Protein AF-A0A4U2XZD8-F1 (afdb_monomer_lite)

pLDDT: mean 89.85, std 11.62, range [56.78, 98.75]

InterPro domains:
  IPR025059 Protein of unknown function DUF3997 [PF13162] (32-112)

Foldseek 3Di:
DVVVVVVVVVVVVVVVPPDDPDPAWDWDDAAAQKIFTDHDPWWTFIFGADPPDPPDTDDTPGGDDFPDWDHDNFWIKTWHADPPHRAIFIKIAGNVVRDIDDRDHPVVVVVD

Organism: NCBI:txid1130819

Radius of gyration: 20.03 Å; chains: 1; bounding box: 45×52×42 Å

Sequence (112 aa):
MEVIMKRWIVILICLFISGCAGLGDYSIDLSGNYSLLRTSSHNITIAPKSKNGEGMWDENVIPAKVVEVGWNKDYIIAKQQAYPNEEYFYWILNVKDEYVEGPFILNDFQKK

Secondary structure (DSSP, 8-state):
-HHHHHHHHHHHHHHHH---TTSS-EEEE-STTEEEEESSSS-EEEEEBPTTSTT-B-S-SB-S-EEEEEE-SSEEEEEEE-SSS--EEEEEEETTTTEEEEEEPHHHHTT-

Structure (mmCIF, N/CA/C/O backbone):
data_AF-A0A4U2XZD8-F1
#
_entry.id   AF-A0A4U2XZD8-F1
#
loop_
_atom_site.group_PDB
_atom_site.id
_atom_site.type_symbol
_atom_site.label_atom_id
_atom_site.label_alt_id
_atom_site.label_comp_id
_atom_site.label_asym_id
_atom_site.label_entity_id
_atom_site.label_seq_id
_atom_site.pdbx_PDB_ins_code
_atom_site.Cartn_x
_atom_site.Cartn_y
_atom_site.Cartn_z
_atom_site.occupancy
_atom_site.B_iso_or_equiv
_atom_site.auth_seq_id
_atom_site.auth_comp_id
_atom_site.auth_asym_id
_atom_site.auth_atom_id
_atom_site.pdbx_PDB_model_num
ATOM 1 N N . MET A 1 1 ? 30.583 -42.167 -23.409 1.00 59.59 1 MET A N 1
ATOM 2 C CA . MET A 1 1 ? 29.984 -40.953 -24.015 1.00 59.59 1 MET A CA 1
ATOM 3 C C . MET A 1 1 ? 28.650 -40.578 -23.372 1.00 59.59 1 MET A C 1
ATOM 5 O O . MET A 1 1 ? 28.449 -39.399 -23.113 1.00 59.59 1 MET A O 1
ATOM 9 N N . GLU A 1 2 ? 27.792 -41.541 -23.015 1.00 62.00 2 GLU A N 1
ATOM 10 C CA . GLU A 1 2 ? 26.492 -41.262 -22.374 1.00 62.00 2 GLU A CA 1
ATOM 11 C C . GLU A 1 2 ? 26.573 -40.489 -21.048 1.00 62.00 2 GLU A C 1
ATOM 13 O O . GLU A 1 2 ? 25.821 -39.542 -20.845 1.00 62.00 2 GLU A O 1
ATOM 18 N N . VAL A 1 3 ? 27.518 -40.823 -20.160 1.00 66.69 3 VAL A N 1
ATOM 19 C CA . VAL A 1 3 ? 27.659 -40.146 -18.852 1.00 66.69 3 VAL A CA 1
ATOM 20 C C . VAL A 1 3 ? 28.057 -38.672 -19.006 1.00 66.69 3 VAL A C 1
ATOM 22 O O . VAL A 1 3 ? 27.575 -37.813 -18.270 1.00 66.69 3 VAL A O 1
ATOM 25 N N . ILE A 1 4 ? 28.906 -38.366 -19.992 1.00 69.25 4 ILE A N 1
ATOM 26 C CA . ILE A 1 4 ? 29.342 -36.996 -20.292 1.00 69.25 4 ILE A CA 1
ATOM 27 C C . ILE A 1 4 ? 28.156 -36.204 -20.856 1.00 69.25 4 ILE A C 1
ATOM 29 O O . ILE A 1 4 ? 27.848 -35.136 -20.340 1.00 69.25 4 ILE A O 1
ATOM 33 N N . MET A 1 5 ? 27.433 -36.762 -21.832 1.00 69.56 5 MET A N 1
ATOM 34 C CA . MET A 1 5 ? 26.257 -36.137 -22.453 1.00 69.56 5 MET A CA 1
ATOM 35 C C . MET A 1 5 ? 25.115 -35.895 -21.451 1.00 69.56 5 MET A C 1
ATOM 37 O O . MET A 1 5 ? 24.514 -34.823 -21.440 1.00 69.56 5 MET A O 1
ATOM 41 N N . LYS A 1 6 ? 24.879 -36.841 -20.533 1.00 69.31 6 LYS A N 1
ATOM 42 C CA . LYS A 1 6 ? 23.877 -36.714 -19.466 1.00 69.31 6 LYS A CA 1
ATOM 43 C C . LYS A 1 6 ? 24.228 -35.612 -18.462 1.00 69.31 6 LYS A C 1
ATOM 45 O O . LYS A 1 6 ? 23.339 -34.912 -17.991 1.00 69.31 6 LYS A O 1
ATOM 50 N N . ARG A 1 7 ? 25.519 -35.406 -18.175 1.00 75.69 7 ARG A N 1
ATOM 51 C CA . ARG A 1 7 ? 25.985 -34.330 -17.286 1.00 75.69 7 ARG A CA 1
ATOM 52 C C . ARG A 1 7 ? 25.820 -32.943 -17.916 1.00 75.69 7 ARG A C 1
ATOM 54 O O . ARG A 1 7 ? 25.429 -32.014 -17.219 1.00 75.69 7 ARG A O 1
ATOM 61 N N . TRP A 1 8 ? 26.025 -32.824 -19.228 1.00 82.75 8 TRP A N 1
ATOM 62 C CA . TRP A 1 8 ? 25.749 -31.588 -19.970 1.00 82.75 8 TRP A CA 1
ATOM 63 C C . TRP A 1 8 ? 24.259 -31.250 -20.016 1.00 82.75 8 TRP A C 1
ATOM 65 O O . TRP A 1 8 ? 23.904 -30.095 -19.818 1.00 82.75 8 TRP A O 1
ATOM 75 N N . ILE A 1 9 ? 23.388 -32.250 -20.181 1.00 84.31 9 ILE A N 1
ATOM 76 C CA . ILE A 1 9 ? 21.929 -32.064 -20.136 1.00 84.31 9 ILE A CA 1
ATOM 77 C C . ILE A 1 9 ? 21.475 -31.507 -18.780 1.00 84.31 9 ILE A C 1
ATOM 79 O O . ILE A 1 9 ? 20.677 -30.578 -18.746 1.00 84.31 9 ILE A O 1
ATOM 83 N N . VAL A 1 10 ? 22.016 -32.012 -17.666 1.00 84.00 10 VAL A N 1
ATOM 84 C CA . VAL A 1 10 ? 21.675 -31.508 -16.322 1.00 84.00 10 VAL A CA 1
ATOM 85 C C . VAL A 1 10 ? 22.121 -30.053 -16.134 1.00 84.00 10 VAL A C 1
ATOM 87 O O . VAL A 1 10 ? 21.353 -29.247 -15.620 1.00 84.00 10 VAL A O 1
ATOM 90 N N . ILE A 1 11 ? 23.323 -29.689 -16.596 1.00 84.00 11 ILE A N 1
ATOM 91 C CA . ILE A 1 11 ? 23.824 -28.304 -16.527 1.00 84.00 11 ILE A CA 1
ATOM 92 C C . ILE A 1 11 ? 22.960 -27.364 -17.379 1.00 84.00 11 ILE A C 1
ATOM 94 O O . ILE A 1 11 ? 22.619 -26.269 -16.936 1.00 84.00 11 ILE A O 1
ATOM 98 N N . LEU A 1 12 ? 22.571 -27.805 -18.579 1.00 83.19 12 LEU A N 1
ATOM 99 C CA . LEU A 1 12 ? 21.718 -27.034 -19.480 1.00 83.19 12 LEU A CA 1
ATOM 100 C C . LEU A 1 12 ? 20.329 -26.808 -18.868 1.00 83.19 12 LEU A C 1
ATOM 102 O O . LEU A 1 12 ? 19.826 -25.692 -18.901 1.00 83.19 12 LEU A O 1
ATOM 106 N N . ILE A 1 13 ? 19.744 -27.839 -18.248 1.00 84.25 13 ILE A N 1
ATOM 107 C CA . ILE A 1 13 ? 18.464 -27.738 -17.538 1.00 84.25 13 ILE A CA 1
ATOM 108 C C . ILE A 1 13 ? 18.566 -26.723 -16.395 1.00 84.25 13 ILE A C 1
ATOM 110 O O . ILE A 1 13 ? 17.712 -25.849 -16.321 1.00 84.25 13 ILE A O 1
ATOM 114 N N . CYS A 1 14 ? 19.622 -26.763 -15.571 1.00 80.19 14 CYS A N 1
ATOM 115 C CA . CYS A 1 14 ? 19.817 -25.806 -14.473 1.00 80.19 14 CYS A CA 1
ATOM 116 C C . CYS A 1 14 ? 19.895 -24.339 -14.938 1.00 80.19 14 CYS A C 1
ATOM 118 O O . CYS A 1 14 ? 19.417 -23.462 -14.222 1.00 80.19 14 CYS A O 1
ATOM 120 N N . LEU A 1 15 ? 20.438 -24.068 -16.132 1.00 78.62 15 LEU A N 1
ATOM 121 C CA . LEU A 1 15 ? 20.469 -22.721 -16.724 1.00 78.62 15 LEU A CA 1
ATOM 122 C C . LEU A 1 15 ? 19.080 -22.222 -17.155 1.00 78.62 15 LEU A C 1
ATOM 124 O O . LEU A 1 15 ? 18.833 -21.021 -17.136 1.00 78.62 15 LEU A O 1
ATOM 128 N N . PHE A 1 16 ? 18.1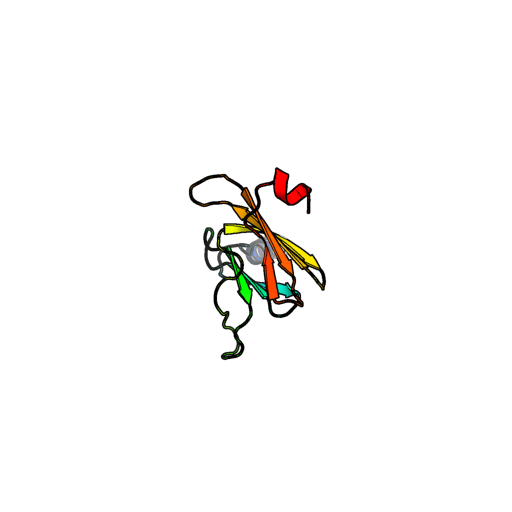54 -23.118 -17.512 1.00 70.88 16 PHE A N 1
ATOM 129 C CA . PHE A 1 16 ? 16.780 -22.735 -17.863 1.00 70.88 16 PHE A CA 1
ATOM 130 C C . PHE A 1 16 ? 15.879 -22.503 -16.642 1.00 70.88 16 PHE A C 1
ATOM 132 O O . PHE A 1 16 ? 14.855 -21.837 -16.773 1.00 70.88 16 PHE A O 1
ATOM 139 N N . ILE A 1 17 ? 16.250 -23.008 -15.458 1.00 73.81 17 ILE A N 1
ATOM 140 C CA . ILE A 1 17 ? 15.478 -22.786 -14.217 1.00 73.81 17 ILE A CA 1
ATOM 141 C C . ILE A 1 17 ? 15.899 -21.499 -13.490 1.00 73.81 17 ILE A C 1
ATOM 143 O O . ILE A 1 17 ? 15.202 -21.057 -12.578 1.00 73.81 17 ILE A O 1
ATOM 147 N N . SER A 1 18 ? 17.000 -20.848 -13.887 1.00 67.25 18 SER A N 1
ATOM 148 C CA . SER A 1 18 ? 17.349 -19.518 -13.379 1.00 67.25 18 SER A CA 1
ATOM 149 C C . SER A 1 18 ? 16.527 -18.438 -14.090 1.00 67.25 18 SER A C 1
ATOM 151 O O . SER A 1 18 ? 17.023 -17.717 -14.955 1.00 67.25 18 SER A O 1
ATOM 153 N N . GLY A 1 19 ? 15.246 -18.334 -13.741 1.00 59.41 19 GLY A N 1
ATOM 154 C CA . GLY A 1 19 ? 14.435 -17.167 -14.074 1.00 59.41 19 GLY A CA 1
ATOM 155 C C . GLY A 1 19 ? 14.921 -15.946 -13.289 1.00 59.41 19 GLY A C 1
ATOM 156 O O . GLY A 1 19 ? 15.182 -16.030 -12.090 1.00 59.41 19 GLY A O 1
ATOM 157 N N . CYS A 1 20 ? 15.049 -14.797 -13.952 1.00 59.88 20 CYS A N 1
ATOM 158 C CA . CYS A 1 20 ? 15.365 -13.538 -13.284 1.00 59.88 20 CYS A CA 1
ATOM 159 C C . CYS A 1 20 ? 14.093 -13.020 -12.588 1.00 59.88 20 CYS A C 1
ATOM 161 O O . CYS A 1 20 ? 13.238 -12.398 -13.218 1.00 59.88 20 CYS A O 1
ATOM 163 N N . ALA A 1 21 ? 13.923 -13.323 -11.300 1.00 56.78 21 ALA A N 1
ATOM 164 C CA . ALA A 1 21 ? 12.833 -12.759 -10.510 1.00 56.78 21 ALA A CA 1
ATOM 165 C C . ALA A 1 21 ? 13.056 -11.241 -10.355 1.00 56.78 21 ALA A C 1
ATOM 167 O O . ALA A 1 21 ? 13.984 -10.826 -9.666 1.00 56.78 21 ALA A O 1
ATOM 168 N N . GLY A 1 22 ? 12.232 -10.408 -11.005 1.00 56.88 22 GLY A N 1
ATOM 169 C CA . GLY A 1 22 ? 12.174 -8.961 -10.720 1.00 56.88 22 GLY A CA 1
ATOM 170 C C . GLY A 1 22 ? 12.326 -7.982 -11.892 1.00 56.88 22 GLY A C 1
ATOM 171 O O . GLY A 1 22 ? 12.371 -6.774 -11.654 1.00 56.88 22 GLY A O 1
ATOM 172 N N . LEU A 1 23 ? 12.387 -8.449 -13.143 1.00 63.22 23 LEU A N 1
ATOM 173 C CA . LEU A 1 23 ? 12.590 -7.570 -14.310 1.00 63.22 23 LEU A CA 1
ATOM 174 C C . LEU A 1 23 ? 11.307 -7.059 -14.990 1.00 63.22 23 LEU A C 1
ATOM 176 O O . LEU A 1 23 ? 11.406 -6.211 -15.869 1.00 63.22 23 LEU A O 1
ATOM 180 N N . GLY A 1 24 ? 10.125 -7.531 -14.587 1.00 78.00 24 GLY A N 1
ATOM 181 C CA . GLY A 1 24 ? 8.854 -7.179 -15.228 1.00 78.00 24 GLY A CA 1
ATOM 182 C C . GLY A 1 24 ? 7.908 -6.371 -14.348 1.00 78.00 24 GLY A C 1
ATOM 183 O O . GLY A 1 24 ? 8.031 -6.358 -13.116 1.00 78.00 24 GLY A O 1
ATOM 184 N N . ASP A 1 25 ? 6.951 -5.727 -15.005 1.00 90.88 25 ASP A N 1
ATOM 185 C CA . ASP A 1 25 ? 5.758 -5.198 -14.359 1.00 90.88 25 ASP A CA 1
ATOM 186 C C . ASP A 1 25 ? 4.967 -6.358 -13.759 1.00 90.88 25 ASP A C 1
ATOM 188 O O . ASP A 1 25 ? 4.872 -7.439 -14.347 1.00 90.88 25 ASP A O 1
ATOM 192 N N . TYR A 1 26 ? 4.424 -6.152 -12.567 1.00 92.12 26 TYR A N 1
ATOM 193 C CA . TYR A 1 26 ? 3.565 -7.144 -11.939 1.00 92.12 26 TYR A CA 1
ATOM 194 C C . TYR A 1 26 ? 2.503 -6.486 -11.074 1.00 92.12 26 TYR A C 1
ATOM 196 O O . TYR A 1 26 ? 2.670 -5.372 -10.574 1.00 92.12 26 TYR A O 1
ATOM 204 N N . SER A 1 27 ? 1.433 -7.237 -10.846 1.00 94.31 27 SER A N 1
ATOM 205 C CA . SER A 1 27 ? 0.386 -6.892 -9.899 1.00 94.31 27 SER A CA 1
ATOM 206 C C . SER A 1 27 ? 0.182 -8.023 -8.901 1.00 94.31 27 SER A C 1
ATOM 208 O O . SER A 1 27 ? 0.193 -9.195 -9.280 1.00 94.31 27 SER A O 1
ATOM 210 N N . ILE A 1 28 ? -0.033 -7.676 -7.636 1.00 95.50 28 ILE A N 1
ATOM 211 C CA . ILE A 1 28 ? -0.427 -8.616 -6.586 1.00 95.50 28 ILE A CA 1
ATOM 212 C C . ILE A 1 28 ? -1.810 -8.209 -6.100 1.00 95.50 28 ILE A C 1
ATOM 214 O O . ILE A 1 28 ? -2.021 -7.050 -5.746 1.00 95.50 28 ILE A O 1
ATOM 218 N N . ASP A 1 29 ? -2.738 -9.158 -6.078 1.00 96.56 29 ASP A N 1
ATOM 219 C CA . ASP A 1 29 ? -4.074 -8.926 -5.543 1.00 96.56 29 ASP A CA 1
ATOM 220 C C . ASP A 1 29 ? -4.037 -8.805 -4.021 1.00 96.56 29 ASP A C 1
ATOM 222 O O . ASP A 1 29 ? -3.453 -9.638 -3.324 1.00 96.56 29 ASP A O 1
ATOM 226 N N . LEU A 1 30 ? -4.670 -7.747 -3.522 1.00 97.69 30 LEU A N 1
ATOM 227 C CA . LEU A 1 30 ? -4.862 -7.487 -2.105 1.00 97.69 30 LEU A CA 1
ATOM 228 C C . LEU A 1 30 ? -6.347 -7.672 -1.760 1.00 97.69 30 LEU A C 1
ATOM 230 O O . LEU A 1 30 ? -7.150 -8.124 -2.578 1.00 97.69 30 LEU A O 1
ATOM 234 N N . SER A 1 31 ? -6.727 -7.348 -0.528 1.00 97.06 31 SER A N 1
ATOM 235 C CA . SER A 1 31 ? -8.127 -7.423 -0.105 1.00 97.06 31 SER A CA 1
ATOM 236 C C . SER A 1 31 ? -9.038 -6.456 -0.857 1.00 97.06 31 SER A C 1
A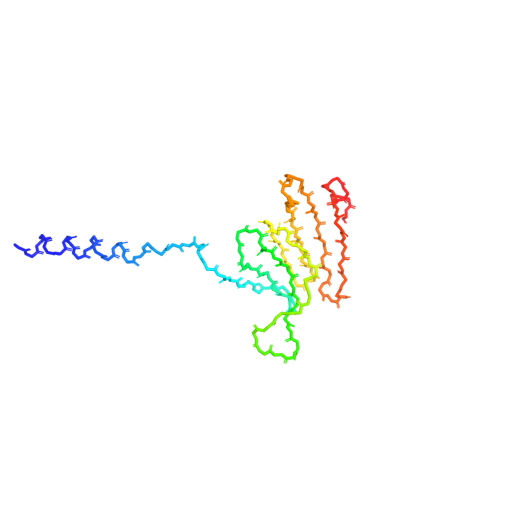TOM 238 O O . SER A 1 31 ? -8.633 -5.365 -1.254 1.00 97.06 31 SER A O 1
ATOM 240 N N . GLY A 1 32 ? -10.305 -6.849 -1.005 1.00 95.50 32 GLY A N 1
ATOM 241 C CA . GLY A 1 32 ? -11.304 -6.076 -1.739 1.00 95.50 32 GLY A CA 1
ATOM 242 C C . GLY A 1 32 ? -11.018 -6.061 -3.238 1.00 95.50 32 GLY A C 1
ATOM 243 O O . GLY A 1 32 ? -10.763 -7.101 -3.840 1.00 95.50 32 GLY A O 1
ATOM 244 N N . ASN A 1 33 ? -11.083 -4.878 -3.844 1.00 95.12 33 ASN A N 1
ATOM 245 C CA . ASN A 1 33 ? -10.766 -4.659 -5.254 1.00 95.12 33 ASN A CA 1
ATOM 246 C C . ASN A 1 33 ? -9.377 -4.038 -5.461 1.00 95.12 33 ASN A C 1
ATOM 248 O O . ASN A 1 33 ? -9.117 -3.528 -6.545 1.00 95.12 33 ASN A O 1
ATOM 252 N N . TYR A 1 34 ? -8.495 -4.054 -4.461 1.00 97.75 34 TYR A N 1
ATOM 253 C CA . TYR A 1 34 ? -7.191 -3.397 -4.536 1.00 97.75 34 TYR A CA 1
ATOM 254 C C . TYR A 1 34 ? -6.088 -4.334 -5.032 1.00 97.75 34 TYR A C 1
ATOM 256 O O . TYR A 1 34 ? -6.104 -5.541 -4.787 1.00 97.75 34 TYR A O 1
ATOM 264 N N . SER A 1 35 ? -5.085 -3.757 -5.688 1.00 97.56 35 SER A N 1
ATOM 265 C CA . SER A 1 35 ? -3.860 -4.452 -6.079 1.00 97.56 35 SER A CA 1
ATOM 266 C C . SER A 1 35 ? -2.637 -3.606 -5.738 1.00 97.56 35 SER A C 1
ATOM 268 O O . SER A 1 35 ? -2.668 -2.380 -5.858 1.00 97.56 35 SER A O 1
ATOM 270 N N . LEU A 1 36 ? -1.541 -4.268 -5.370 1.00 97.88 36 LEU A N 1
ATOM 271 C CA . LEU A 1 36 ? -0.211 -3.670 -5.408 1.00 97.88 36 LEU A CA 1
ATOM 272 C C . LEU A 1 36 ? 0.310 -3.743 -6.841 1.00 97.88 36 LEU A C 1
ATOM 274 O O . LEU A 1 36 ? 0.314 -4.820 -7.434 1.00 97.88 36 LEU A O 1
ATOM 278 N N . LEU A 1 37 ? 0.770 -2.618 -7.375 1.00 96.69 37 LEU A N 1
ATOM 279 C CA . LEU A 1 37 ? 1.230 -2.478 -8.751 1.00 96.69 37 LEU A CA 1
ATOM 280 C C . LEU A 1 37 ? 2.688 -2.094 -8.760 1.00 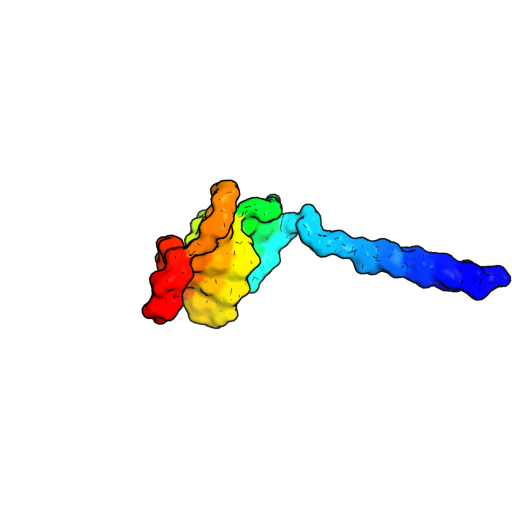96.69 37 LEU A C 1
ATOM 282 O O . LEU A 1 37 ? 3.053 -1.074 -8.188 1.00 96.69 37 LEU A O 1
ATOM 286 N N . ARG A 1 38 ? 3.514 -2.872 -9.450 1.00 95.12 38 ARG A N 1
ATOM 287 C CA . ARG A 1 38 ? 4.876 -2.480 -9.781 1.00 95.12 38 ARG A CA 1
ATOM 288 C C . ARG A 1 38 ? 4.971 -2.260 -11.278 1.00 95.12 38 ARG A C 1
ATOM 290 O O . ARG A 1 38 ? 4.849 -3.221 -12.029 1.00 95.12 38 ARG A O 1
ATOM 297 N N . THR A 1 39 ? 5.292 -1.035 -11.682 1.00 93.38 39 THR A N 1
ATOM 298 C CA . THR A 1 39 ? 5.646 -0.714 -13.079 1.00 93.38 39 THR A CA 1
ATOM 299 C C . THR A 1 39 ? 7.103 -0.263 -13.235 1.00 93.38 39 THR A C 1
ATOM 301 O O . THR A 1 39 ? 7.587 -0.014 -14.334 1.00 93.38 39 THR A O 1
ATOM 304 N N . SER A 1 40 ? 7.826 -0.079 -12.125 1.00 92.56 40 SER A N 1
ATOM 305 C CA . SER A 1 40 ? 9.280 0.114 -12.115 1.00 92.56 40 SER A CA 1
ATOM 306 C C . SER A 1 40 ? 9.855 -0.154 -10.721 1.00 92.56 40 SER A C 1
ATOM 308 O O . SER A 1 40 ? 9.123 -0.381 -9.761 1.00 92.56 40 SER A O 1
ATOM 310 N N . SER A 1 41 ? 11.181 -0.093 -10.567 1.00 89.44 41 SER A N 1
ATOM 311 C CA . SER A 1 41 ? 11.837 -0.178 -9.251 1.00 89.44 41 SER A CA 1
ATOM 312 C C . SER A 1 41 ? 11.455 0.954 -8.289 1.00 89.44 41 SER A C 1
ATOM 314 O O . SER A 1 41 ? 11.651 0.810 -7.081 1.00 89.44 41 SER A O 1
ATOM 316 N N . HIS A 1 42 ? 10.945 2.073 -8.808 1.00 92.69 42 HIS A N 1
ATOM 317 C CA . HIS A 1 42 ? 10.544 3.243 -8.024 1.00 92.69 42 HIS A CA 1
ATOM 318 C C . HIS A 1 42 ? 9.035 3.469 -8.027 1.00 92.69 42 HIS A C 1
ATOM 320 O O . HIS A 1 42 ? 8.541 4.128 -7.121 1.00 92.69 42 HIS A O 1
ATOM 326 N N . ASN A 1 43 ? 8.309 2.905 -8.994 1.00 94.81 43 ASN A N 1
ATOM 327 C CA . ASN A 1 43 ? 6.863 3.020 -9.090 1.00 94.81 43 ASN A CA 1
ATOM 328 C C . ASN A 1 43 ? 6.200 1.725 -8.620 1.00 94.81 43 ASN A C 1
ATOM 330 O O . ASN A 1 43 ? 5.938 0.818 -9.415 1.00 94.81 43 ASN A O 1
ATOM 334 N N . ILE A 1 44 ? 6.002 1.649 -7.303 1.00 97.00 44 ILE A N 1
ATOM 335 C CA . ILE A 1 44 ? 5.278 0.573 -6.628 1.00 97.00 44 ILE A CA 1
ATOM 336 C C . ILE A 1 44 ? 4.140 1.221 -5.836 1.00 97.00 44 ILE A C 1
ATOM 338 O O . ILE A 1 44 ? 4.421 1.920 -4.864 1.00 97.00 44 ILE A O 1
ATOM 342 N N . THR A 1 45 ? 2.891 1.041 -6.255 1.00 98.00 45 THR A N 1
ATOM 343 C CA . THR A 1 45 ? 1.705 1.732 -5.711 1.00 98.00 45 THR A CA 1
ATOM 344 C C . THR A 1 45 ? 0.624 0.747 -5.280 1.00 98.00 45 THR A C 1
ATOM 346 O O . THR A 1 45 ? 0.730 -0.452 -5.538 1.00 98.00 45 THR A O 1
ATOM 349 N N . ILE A 1 46 ? -0.427 1.243 -4.621 1.00 98.44 46 ILE A N 1
ATOM 350 C CA . ILE A 1 46 ? -1.671 0.489 -4.419 1.00 98.44 46 ILE A CA 1
ATOM 351 C C . ILE A 1 46 ? -2.818 1.279 -5.038 1.00 98.44 46 ILE A C 1
ATOM 353 O O . ILE A 1 46 ? -2.980 2.469 -4.756 1.00 98.44 46 ILE A O 1
ATOM 357 N N . ALA A 1 47 ? -3.613 0.608 -5.866 1.00 97.69 47 ALA A N 1
ATOM 358 C CA . ALA A 1 47 ? -4.757 1.184 -6.561 1.00 97.69 47 ALA A CA 1
ATOM 359 C C . ALA A 1 47 ? -5.910 0.169 -6.640 1.00 97.69 47 ALA A C 1
ATOM 361 O O . ALA A 1 47 ? -5.660 -1.045 -6.659 1.00 97.69 47 ALA A O 1
ATOM 362 N N . PRO A 1 48 ? -7.171 0.627 -6.686 1.00 96.81 48 PRO A N 1
ATOM 363 C CA . PRO A 1 48 ? -8.298 -0.242 -6.971 1.00 96.81 48 PRO A CA 1
ATOM 364 C C . PRO A 1 48 ? -8.302 -0.650 -8.449 1.00 96.81 48 PRO A C 1
ATOM 366 O O . PRO A 1 48 ? -7.928 0.118 -9.335 1.00 96.81 48 PRO A O 1
ATOM 369 N N . LYS A 1 49 ? -8.738 -1.877 -8.724 1.00 94.44 49 LYS A N 1
ATOM 370 C CA . LYS A 1 49 ? -9.019 -2.367 -10.075 1.00 94.44 49 LYS A CA 1
ATOM 371 C C . LYS A 1 49 ? -10.156 -1.547 -10.676 1.00 94.44 49 LYS A C 1
ATOM 373 O O . LYS A 1 49 ? -11.188 -1.355 -10.026 1.00 94.44 49 LYS A O 1
ATOM 378 N N . SER A 1 50 ? -9.973 -1.113 -11.919 1.00 91.81 50 SER A N 1
ATOM 379 C CA . SER A 1 50 ? -10.947 -0.286 -12.617 1.00 91.81 50 SER A CA 1
ATOM 380 C C . SER A 1 50 ? -12.230 -1.058 -12.881 1.00 91.81 50 SER A C 1
ATOM 382 O O . SER A 1 50 ? -12.213 -2.187 -13.373 1.00 91.81 50 SER A O 1
ATOM 384 N N . LYS A 1 51 ? -13.370 -0.421 -12.607 1.00 84.50 51 LYS A N 1
ATOM 385 C CA . LYS A 1 51 ? -14.693 -0.965 -12.957 1.00 84.50 51 LYS A CA 1
ATOM 386 C C . LYS A 1 51 ? -14.986 -0.860 -14.460 1.00 84.50 51 LYS A C 1
ATOM 388 O O . LYS A 1 51 ? -15.912 -1.506 -14.941 1.00 84.50 51 LYS A O 1
ATOM 393 N N . ASN A 1 52 ? -14.206 -0.057 -15.190 1.00 78.31 52 ASN A N 1
ATOM 394 C CA . ASN A 1 52 ? -14.483 0.335 -16.572 1.00 78.31 52 ASN A CA 1
ATOM 395 C C . ASN A 1 52 ? -13.671 -0.445 -17.624 1.00 78.31 52 ASN A C 1
ATOM 397 O O . ASN A 1 52 ? -13.869 -0.222 -18.818 1.00 78.31 52 ASN A O 1
ATOM 401 N N . GLY A 1 53 ? -12.774 -1.351 -17.222 1.00 68.69 53 GLY A N 1
ATOM 402 C CA . GLY A 1 53 ? -11.982 -2.153 -18.157 1.00 68.69 53 GLY A CA 1
ATOM 403 C C . GLY A 1 53 ? -11.229 -3.295 -17.480 1.00 68.69 53 GLY A C 1
ATOM 404 O O . GLY A 1 53 ? -10.589 -3.105 -16.446 1.00 68.69 53 GLY A O 1
ATOM 405 N N . GLU A 1 54 ? -11.296 -4.488 -18.074 1.00 73.44 54 GLU A N 1
ATOM 406 C CA . GLU A 1 54 ? -10.561 -5.659 -17.594 1.00 73.44 54 GLU A CA 1
ATOM 407 C C . GLU A 1 54 ? -9.047 -5.409 -17.674 1.00 73.44 54 GLU A C 1
ATOM 409 O O . GLU A 1 54 ? -8.514 -5.063 -18.727 1.00 73.44 54 GLU A O 1
ATOM 414 N N . GLY A 1 55 ? -8.350 -5.577 -16.547 1.00 75.50 55 GLY A N 1
ATOM 415 C CA . GLY A 1 55 ? -6.894 -5.422 -16.475 1.00 75.50 55 GLY A CA 1
ATOM 416 C C . GLY A 1 55 ? -6.388 -3.983 -16.335 1.00 75.50 55 GLY A C 1
ATOM 417 O O . GLY A 1 55 ? -5.198 -3.754 -16.539 1.00 75.50 55 GLY A O 1
ATOM 418 N N . MET A 1 56 ? -7.251 -3.021 -15.988 1.00 88.12 56 MET A N 1
ATOM 419 C CA . MET A 1 56 ? -6.841 -1.654 -15.646 1.00 88.12 56 MET A CA 1
ATOM 420 C C . MET A 1 56 ? -7.026 -1.351 -14.156 1.00 88.12 56 MET A C 1
ATOM 422 O O . MET A 1 56 ? -7.799 -2.014 -13.462 1.00 88.12 56 MET A O 1
ATOM 426 N N . TRP A 1 57 ? -6.326 -0.326 -13.675 1.00 93.62 57 TRP A N 1
ATOM 427 C CA . TRP A 1 57 ? -6.440 0.207 -12.318 1.00 93.62 57 TRP A CA 1
ATOM 428 C C . TRP A 1 57 ? -6.813 1.683 -12.375 1.00 93.62 57 TRP A C 1
ATOM 430 O O . TRP A 1 57 ? -6.428 2.380 -13.316 1.00 93.62 57 TRP A O 1
ATOM 440 N N . ASP A 1 58 ? -7.582 2.132 -11.388 1.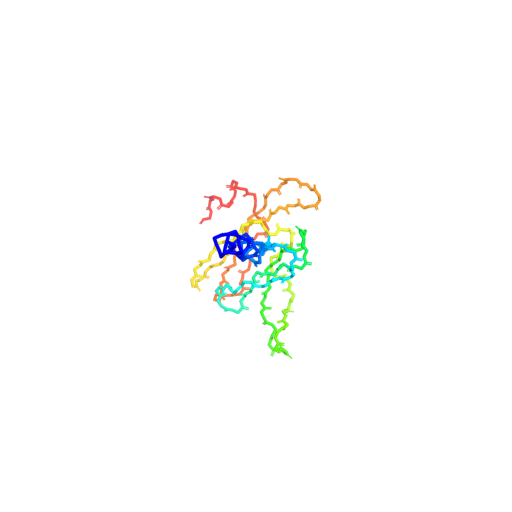00 94.75 58 ASP A N 1
ATOM 441 C CA . ASP A 1 58 ? -7.935 3.542 -11.237 1.00 94.75 58 ASP A CA 1
ATOM 442 C C . ASP A 1 58 ? -6.789 4.304 -10.532 1.00 94.75 58 ASP A C 1
ATOM 444 O O . ASP A 1 58 ? -5.644 3.847 -10.475 1.00 94.75 58 ASP A O 1
ATOM 448 N N 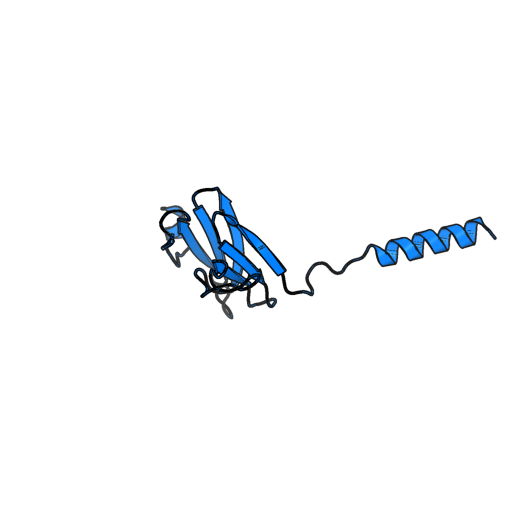. GLU A 1 59 ? -7.072 5.502 -10.018 1.00 94.50 59 GLU A N 1
ATOM 449 C CA . GLU A 1 59 ? -6.078 6.338 -9.346 1.00 94.50 59 GLU A CA 1
ATOM 450 C C . GLU A 1 59 ? -5.457 5.645 -8.119 1.00 94.50 59 GLU A C 1
ATOM 452 O O . GLU A 1 59 ? -6.116 4.919 -7.369 1.00 94.50 59 GLU A O 1
ATOM 457 N N . ASN A 1 60 ? -4.159 5.881 -7.910 1.00 96.25 60 ASN A N 1
ATOM 458 C CA . ASN A 1 60 ? -3.431 5.324 -6.776 1.00 96.25 60 ASN A CA 1
ATOM 459 C C . ASN A 1 60 ? -4.000 5.860 -5.458 1.00 96.25 60 ASN A C 1
ATOM 461 O O . ASN A 1 60 ? -3.983 7.064 -5.216 1.00 96.25 60 ASN A O 1
ATOM 465 N N . VAL A 1 61 ? -4.412 4.953 -4.573 1.00 97.75 61 VAL A N 1
ATOM 466 C CA . VAL A 1 61 ? -4.862 5.294 -3.214 1.00 97.75 61 VAL A CA 1
ATOM 467 C C . VAL A 1 61 ? -3.705 5.346 -2.222 1.00 97.75 61 VAL A C 1
ATOM 469 O O . VAL A 1 61 ? -3.769 6.084 -1.244 1.00 97.75 61 VAL A O 1
ATOM 472 N N . ILE A 1 62 ? -2.628 4.594 -2.481 1.00 98.00 62 ILE A N 1
ATOM 473 C CA . ILE A 1 62 ? -1.361 4.719 -1.755 1.00 98.00 62 ILE A CA 1
ATOM 474 C C . ILE A 1 62 ? -0.243 4.963 -2.780 1.00 98.00 62 ILE A C 1
ATOM 476 O O . ILE A 1 62 ? -0.023 4.121 -3.663 1.00 98.00 62 ILE A O 1
ATOM 480 N N . PRO A 1 63 ? 0.455 6.110 -2.692 1.00 96.94 63 PRO A N 1
ATOM 481 C CA . PRO A 1 63 ? 1.452 6.509 -3.675 1.00 96.94 63 PRO A CA 1
ATOM 482 C C . PRO A 1 63 ? 2.756 5.708 -3.570 1.00 96.94 63 PRO A C 1
ATOM 484 O O . PRO A 1 63 ? 3.051 5.047 -2.573 1.00 96.94 63 PRO A O 1
ATOM 487 N N . ALA A 1 64 ? 3.577 5.804 -4.616 1.00 96.94 64 ALA A N 1
ATOM 488 C CA . ALA A 1 64 ? 4.894 5.183 -4.662 1.00 96.94 64 ALA A CA 1
ATOM 489 C C . ALA A 1 64 ? 5.872 5.857 -3.683 1.00 96.94 64 ALA A C 1
ATOM 491 O O . ALA A 1 64 ? 5.759 7.048 -3.414 1.00 96.94 64 ALA A O 1
ATOM 492 N N . LYS A 1 65 ? 6.863 5.165 -3.122 1.00 97.12 65 LYS A N 1
ATOM 493 C CA . LYS A 1 65 ? 7.284 3.786 -3.391 1.00 97.12 65 LYS A CA 1
ATOM 494 C C . LYS A 1 65 ? 6.892 2.869 -2.232 1.00 97.12 65 LYS A C 1
ATOM 496 O O . LYS A 1 65 ? 7.547 2.891 -1.193 1.00 97.12 65 LYS A O 1
ATOM 501 N N . VAL A 1 66 ? 5.862 2.044 -2.400 1.00 97.75 66 VAL A N 1
ATOM 502 C CA . VAL A 1 66 ? 5.518 1.006 -1.417 1.00 97.75 66 VAL A CA 1
ATOM 503 C C . VAL A 1 66 ? 6.629 -0.044 -1.397 1.00 97.75 66 VAL A C 1
ATOM 505 O O . VAL A 1 66 ? 6.981 -0.613 -2.429 1.00 97.75 66 VAL A O 1
ATOM 508 N N . VAL A 1 67 ? 7.215 -0.269 -0.224 1.00 97.00 67 VAL A N 1
ATOM 509 C CA . VAL A 1 67 ? 8.320 -1.220 -0.021 1.00 97.00 67 VAL A CA 1
ATOM 510 C C . VAL A 1 67 ? 7.881 -2.468 0.734 1.00 97.00 67 VAL A C 1
ATOM 512 O O . VAL A 1 67 ? 8.462 -3.530 0.539 1.00 97.00 67 VAL A O 1
ATOM 515 N N . GLU A 1 68 ? 6.842 -2.357 1.562 1.00 97.69 68 GLU A N 1
ATOM 516 C CA . GLU A 1 68 ? 6.254 -3.473 2.301 1.00 97.69 68 GLU A CA 1
ATOM 517 C C . GLU A 1 68 ? 4.735 -3.282 2.365 1.00 97.69 68 GLU A C 1
ATOM 519 O O . GLU A 1 68 ? 4.246 -2.156 2.500 1.00 97.69 68 GLU A O 1
ATOM 524 N N . VAL A 1 69 ? 3.987 -4.380 2.278 1.00 98.25 69 VAL A N 1
ATOM 525 C CA . VAL A 1 69 ? 2.527 -4.384 2.406 1.00 98.25 69 VAL A CA 1
ATOM 526 C C . VAL A 1 69 ? 2.083 -5.621 3.185 1.00 98.25 69 VAL A C 1
ATOM 528 O O . VAL A 1 69 ? 2.598 -6.718 2.973 1.00 98.25 69 VAL A O 1
ATOM 531 N N . GLY A 1 70 ? 1.127 -5.440 4.091 1.00 98.31 70 GLY A N 1
ATOM 532 C CA . GLY A 1 70 ? 0.435 -6.509 4.806 1.00 98.31 70 GLY A CA 1
ATOM 533 C C . GLY A 1 70 ? -1.068 -6.267 4.754 1.00 98.31 70 GLY A C 1
ATOM 534 O O . GLY A 1 70 ? -1.509 -5.122 4.802 1.00 98.31 70 GLY A O 1
ATOM 535 N N . TRP A 1 71 ? -1.872 -7.319 4.623 1.00 98.44 71 TRP A N 1
ATOM 536 C CA . TRP A 1 71 ? -3.320 -7.170 4.495 1.00 98.44 71 TRP A CA 1
ATOM 537 C C . TRP A 1 71 ? -4.091 -8.319 5.141 1.00 98.44 71 TRP A C 1
ATOM 539 O O . TRP A 1 71 ? -3.607 -9.443 5.263 1.00 98.44 71 TRP A O 1
ATOM 549 N N . ASN A 1 72 ? -5.322 -8.017 5.541 1.00 98.06 72 ASN A N 1
ATOM 550 C CA . ASN A 1 72 ? -6.359 -8.977 5.902 1.00 98.06 72 ASN A CA 1
ATOM 551 C C . ASN A 1 72 ? -7.670 -8.561 5.217 1.00 98.06 72 ASN A C 1
ATOM 553 O O . ASN A 1 72 ? -7.688 -7.590 4.467 1.00 98.06 72 ASN A O 1
ATOM 557 N N . LYS A 1 73 ? -8.775 -9.268 5.465 1.00 97.69 73 LYS A N 1
ATOM 558 C CA . LYS A 1 73 ? -10.068 -8.984 4.815 1.00 97.69 73 LYS A CA 1
ATOM 559 C C . LYS A 1 73 ? -10.578 -7.537 4.967 1.00 97.69 73 LYS A C 1
ATOM 561 O O . LYS A 1 73 ? -11.290 -7.077 4.083 1.00 97.69 73 LYS A O 1
ATOM 566 N N . ASP A 1 74 ? -10.221 -6.848 6.049 1.00 98.12 74 ASP A N 1
ATOM 567 C CA . ASP A 1 74 ? -10.781 -5.544 6.415 1.00 98.12 74 ASP A CA 1
ATOM 568 C C . ASP A 1 74 ? -9.793 -4.395 6.150 1.00 98.12 74 ASP A C 1
ATOM 570 O O . ASP A 1 74 ? -10.216 -3.274 5.874 1.00 98.12 74 ASP A O 1
ATOM 574 N N . TYR A 1 75 ? -8.483 -4.665 6.204 1.00 98.31 75 TYR A N 1
ATOM 575 C CA . TYR A 1 75 ? -7.440 -3.643 6.139 1.00 98.31 75 TYR A CA 1
ATOM 576 C C . TYR A 1 75 ? -6.280 -4.018 5.219 1.00 98.31 75 TYR A C 1
ATOM 578 O O . TYR A 1 75 ? -5.845 -5.172 5.162 1.00 98.31 75 TYR A O 1
ATOM 586 N N . ILE A 1 76 ? -5.715 -2.996 4.580 1.00 98.75 76 ILE A N 1
ATOM 587 C CA . ILE A 1 76 ? -4.409 -3.031 3.921 1.00 98.75 76 ILE A CA 1
ATOM 588 C C . ILE A 1 76 ? -3.504 -2.023 4.628 1.00 98.75 76 ILE A C 1
ATOM 590 O O . ILE A 1 76 ? -3.867 -0.863 4.799 1.00 98.75 76 ILE A O 1
ATOM 594 N N . ILE A 1 77 ? -2.320 -2.463 5.033 1.00 98.50 77 ILE A N 1
ATOM 595 C CA . ILE A 1 77 ? -1.296 -1.646 5.678 1.00 98.50 77 ILE A CA 1
ATOM 596 C C . ILE A 1 77 ? -0.089 -1.602 4.753 1.00 98.50 77 ILE A C 1
ATOM 598 O O . ILE A 1 77 ? 0.397 -2.648 4.319 1.00 98.50 77 ILE A O 1
ATOM 602 N N . ALA A 1 78 ? 0.416 -0.406 4.470 1.00 98.62 78 ALA A N 1
ATOM 603 C CA . ALA A 1 78 ? 1.562 -0.227 3.589 1.00 98.62 78 ALA A CA 1
ATOM 604 C C . ALA A 1 78 ? 2.643 0.632 4.237 1.00 98.62 78 ALA A C 1
ATOM 606 O O . ALA A 1 78 ? 2.356 1.639 4.884 1.00 98.62 78 ALA A O 1
ATOM 607 N N . LYS A 1 79 ? 3.896 0.256 3.994 1.00 98.50 79 LYS A N 1
ATOM 608 C CA . LYS A 1 79 ? 5.076 1.071 4.262 1.00 98.50 79 LYS A CA 1
ATOM 609 C C . LYS A 1 79 ? 5.573 1.638 2.943 1.00 98.50 79 LYS A C 1
ATOM 611 O O . LYS A 1 79 ? 5.866 0.897 2.003 1.00 98.50 79 LYS A O 1
ATOM 616 N N . GLN A 1 80 ? 5.691 2.951 2.888 1.00 97.88 80 GLN A N 1
ATOM 617 C CA . GLN A 1 80 ? 6.146 3.709 1.738 1.00 97.88 80 GLN A CA 1
ATOM 618 C C . GLN A 1 80 ? 7.510 4.325 2.049 1.00 97.88 80 GLN A C 1
ATOM 620 O O . GLN A 1 80 ? 7.696 4.912 3.110 1.00 97.88 80 GLN A O 1
ATOM 625 N N . GLN A 1 81 ? 8.454 4.217 1.121 1.00 97.19 81 GLN A N 1
ATOM 626 C CA . GLN A 1 81 ? 9.690 4.989 1.136 1.00 97.19 81 GLN A CA 1
ATOM 627 C C . GLN A 1 81 ? 9.480 6.269 0.320 1.00 97.19 81 GLN A C 1
ATOM 629 O O . GLN A 1 81 ? 9.114 6.205 -0.859 1.00 97.19 81 GLN A O 1
ATOM 634 N N . ALA A 1 82 ? 9.718 7.426 0.931 1.00 92.31 82 ALA A N 1
ATOM 635 C CA . ALA A 1 82 ? 9.778 8.696 0.221 1.00 92.31 82 ALA A CA 1
ATOM 636 C C . ALA A 1 82 ? 10.955 8.656 -0.755 1.00 92.31 82 ALA A C 1
ATOM 638 O O . ALA A 1 82 ? 12.050 8.339 -0.333 1.00 92.31 82 ALA A O 1
ATOM 639 N N . TYR A 1 83 ? 10.778 8.972 -2.035 1.00 81.75 83 TYR A N 1
ATOM 640 C CA . TYR A 1 83 ? 11.883 9.023 -3.001 1.00 81.75 83 TYR A CA 1
ATOM 641 C C . TYR A 1 83 ? 12.082 10.468 -3.480 1.00 81.75 83 TYR A C 1
ATOM 643 O O . TYR A 1 83 ? 11.082 11.129 -3.765 1.00 81.75 83 TYR A O 1
ATOM 651 N N . PRO A 1 84 ? 13.325 10.983 -3.585 1.00 85.00 84 PRO A N 1
ATOM 652 C CA . PRO A 1 84 ? 14.620 10.301 -3.427 1.00 85.00 84 PRO A CA 1
ATOM 653 C C . PRO A 1 84 ? 15.148 10.195 -1.986 1.00 85.00 84 PRO A C 1
ATOM 655 O O . PRO A 1 84 ? 16.291 9.787 -1.798 1.00 85.00 84 PRO A O 1
ATOM 658 N N . ASN A 1 85 ? 14.354 10.569 -0.984 1.00 89.88 85 ASN A N 1
ATOM 659 C CA . ASN A 1 85 ? 14.766 10.509 0.419 1.00 89.88 85 ASN A CA 1
ATOM 660 C C . ASN A 1 85 ? 14.812 9.052 0.943 1.00 89.88 85 ASN A C 1
ATOM 662 O O . ASN A 1 85 ? 14.604 8.084 0.214 1.00 89.88 85 ASN A O 1
ATOM 666 N N . GLU A 1 86 ? 15.117 8.868 2.225 1.00 89.19 86 GLU A N 1
ATOM 667 C CA . GLU A 1 86 ? 15.067 7.547 2.882 1.00 89.19 86 GLU A CA 1
ATOM 668 C C . GLU A 1 86 ? 14.088 7.522 4.063 1.00 89.19 86 GLU A C 1
ATOM 670 O O . GLU A 1 86 ? 14.126 6.637 4.915 1.00 89.19 86 GLU A O 1
ATOM 675 N N . GLU A 1 87 ? 13.182 8.499 4.105 1.00 96.38 87 GLU A N 1
ATOM 676 C CA . GLU A 1 87 ? 12.115 8.552 5.097 1.00 96.38 87 GLU A CA 1
ATOM 677 C C . GLU A 1 87 ? 11.029 7.523 4.786 1.00 96.38 87 GLU A C 1
ATOM 679 O O . GLU A 1 87 ? 10.690 7.273 3.624 1.00 96.38 87 GLU A O 1
ATOM 684 N N . TYR A 1 88 ? 10.469 6.943 5.846 1.00 97.69 88 TYR A N 1
ATOM 685 C CA . TYR A 1 88 ? 9.394 5.969 5.747 1.00 97.69 88 TYR A CA 1
ATOM 686 C C . TYR A 1 88 ? 8.086 6.535 6.277 1.00 97.69 88 TYR A C 1
ATOM 688 O O . TYR A 1 88 ? 8.025 7.056 7.394 1.00 97.69 88 TYR A O 1
ATOM 696 N N . PHE A 1 89 ? 7.038 6.326 5.492 1.00 98.25 89 PHE A N 1
ATOM 697 C CA . PHE A 1 89 ? 5.664 6.638 5.835 1.00 98.25 89 PHE A CA 1
ATOM 698 C C . PHE A 1 89 ? 4.814 5.374 5.879 1.00 98.25 89 PHE A C 1
ATOM 700 O O . PHE A 1 89 ? 5.099 4.391 5.195 1.00 98.25 89 PHE A O 1
ATOM 707 N N . TYR A 1 90 ? 3.757 5.409 6.678 1.00 98.56 90 TYR A N 1
ATOM 708 C CA . TYR A 1 90 ? 2.849 4.288 6.878 1.00 98.56 90 TYR A CA 1
ATOM 709 C C . TYR A 1 90 ? 1.427 4.698 6.523 1.00 98.56 90 TYR A C 1
ATOM 711 O O . TYR A 1 90 ? 1.012 5.827 6.788 1.00 98.56 90 TYR A O 1
ATOM 719 N N . TRP A 1 91 ? 0.691 3.766 5.934 1.00 98.62 91 TRP A N 1
ATOM 720 C CA . TRP A 1 91 ? -0.664 3.972 5.443 1.00 98.62 91 TRP A CA 1
ATOM 721 C C . TRP A 1 91 ? -1.565 2.847 5.935 1.00 98.62 91 TRP A C 1
ATOM 723 O O . TRP A 1 91 ? -1.133 1.692 5.992 1.00 98.62 91 TRP A O 1
ATOM 733 N N . ILE A 1 92 ? -2.813 3.180 6.254 1.00 98.56 92 ILE A N 1
ATOM 734 C CA . ILE A 1 92 ? -3.871 2.219 6.570 1.00 98.56 92 ILE A CA 1
ATOM 735 C C . ILE A 1 92 ? -5.022 2.484 5.607 1.00 98.56 92 ILE A C 1
ATOM 737 O O . ILE A 1 92 ? -5.572 3.577 5.583 1.00 98.56 92 ILE A O 1
ATOM 741 N N . LEU A 1 93 ? -5.397 1.485 4.822 1.00 98.50 93 LEU A N 1
ATOM 742 C CA . LEU A 1 93 ? -6.599 1.498 4.001 1.00 98.50 93 LEU A CA 1
ATOM 743 C C . LEU A 1 93 ? -7.628 0.568 4.643 1.00 98.50 93 LEU A C 1
ATOM 745 O O . LEU A 1 93 ? -7.380 -0.631 4.784 1.00 98.50 93 LEU A O 1
ATOM 749 N N . ASN A 1 94 ? -8.788 1.114 4.990 1.00 98.12 94 ASN A N 1
ATOM 750 C CA . ASN A 1 94 ? -9.974 0.340 5.326 1.00 98.12 94 ASN A CA 1
ATOM 751 C C . ASN A 1 94 ? -10.672 -0.078 4.027 1.00 98.12 94 ASN A C 1
ATOM 753 O O . ASN A 1 94 ? -11.147 0.761 3.264 1.00 98.12 94 ASN A O 1
ATOM 757 N N . VAL A 1 95 ? -10.726 -1.386 3.787 1.00 97.75 95 VAL A N 1
ATOM 758 C CA . VAL A 1 95 ? -11.228 -1.972 2.538 1.00 97.75 95 VAL A CA 1
ATOM 759 C C . VAL A 1 95 ? -12.733 -1.778 2.393 1.00 97.75 95 VAL A C 1
ATOM 761 O O . VAL A 1 95 ? -13.224 -1.577 1.288 1.00 97.75 95 VAL A O 1
ATOM 764 N N . LYS A 1 96 ? -13.475 -1.859 3.500 1.00 96.44 96 LYS A N 1
ATOM 765 C CA . LYS A 1 96 ? -14.937 -1.783 3.484 1.00 96.44 96 LYS A CA 1
ATOM 766 C C . LYS A 1 96 ? -15.422 -0.357 3.242 1.00 96.44 96 LYS A C 1
ATOM 768 O O . LYS A 1 96 ? -16.373 -0.161 2.494 1.00 96.44 96 LYS A O 1
ATOM 773 N N . ASP A 1 97 ? -14.783 0.600 3.905 1.00 96.50 97 ASP A N 1
ATOM 774 C CA . ASP A 1 97 ? -15.189 2.005 3.876 1.00 96.50 97 ASP A CA 1
ATOM 775 C C . ASP A 1 97 ? -14.471 2.796 2.766 1.00 96.50 97 ASP A C 1
ATOM 777 O O . ASP A 1 97 ? -14.695 3.996 2.631 1.00 96.50 97 ASP A O 1
ATOM 781 N N . GLU A 1 98 ? -13.601 2.131 1.991 1.00 95.88 98 GLU A N 1
ATOM 782 C CA . GLU A 1 98 ? -12.756 2.715 0.936 1.00 95.88 98 GLU A CA 1
ATOM 783 C C . GLU A 1 98 ? -11.968 3.952 1.424 1.00 95.88 98 GLU A C 1
ATOM 785 O O . GLU A 1 98 ? -11.691 4.889 0.675 1.00 95.88 98 GLU A O 1
ATOM 790 N N . TYR A 1 99 ? -11.606 3.959 2.711 1.00 97.38 99 TYR A N 1
ATOM 791 C CA . TYR A 1 99 ? -10.995 5.100 3.389 1.00 97.38 99 TYR A CA 1
ATOM 792 C C . TYR A 1 99 ? -9.505 4.867 3.639 1.00 97.38 99 TYR A C 1
ATOM 794 O O . TYR A 1 99 ? -9.108 3.821 4.157 1.00 97.38 99 TYR A O 1
ATOM 802 N N . VAL A 1 100 ? -8.686 5.861 3.290 1.00 98.00 100 VAL A N 1
ATOM 803 C CA . VAL A 1 100 ? -7.230 5.849 3.475 1.00 98.00 100 VAL A CA 1
ATOM 804 C C . VAL A 1 100 ? -6.842 6.816 4.585 1.00 98.00 100 VAL A C 1
ATOM 806 O O . VAL A 1 100 ? -7.186 7.996 4.553 1.00 98.00 100 VAL A O 1
ATOM 809 N N . GLU A 1 101 ? -6.040 6.325 5.519 1.00 97.75 101 GLU A N 1
ATOM 810 C CA . GLU A 1 101 ? -5.391 7.103 6.562 1.00 97.75 101 GLU A CA 1
ATOM 811 C C . GLU A 1 101 ? -3.876 7.137 6.345 1.00 97.75 101 GLU A C 1
ATOM 813 O O . GLU A 1 101 ? -3.233 6.097 6.174 1.00 97.75 101 GLU A O 1
ATOM 818 N N . GLY A 1 102 ? -3.298 8.337 6.398 1.00 96.44 102 GLY A N 1
ATOM 819 C CA . GLY A 1 102 ? -1.862 8.565 6.269 1.00 96.44 102 GLY A CA 1
ATOM 820 C C . GLY A 1 102 ? -1.529 9.800 5.421 1.00 96.44 102 GLY A C 1
ATOM 821 O O . GLY A 1 102 ? -2.434 10.550 5.046 1.00 96.44 102 GLY A O 1
ATOM 822 N N . PRO A 1 103 ? -0.238 10.027 5.125 1.00 97.25 103 PRO A N 1
ATOM 823 C CA . PRO A 1 103 ? 0.899 9.243 5.605 1.00 97.25 103 PRO A CA 1
ATOM 824 C C . PRO A 1 103 ? 1.175 9.487 7.095 1.00 97.25 103 PRO A C 1
ATOM 826 O O . PRO A 1 103 ? 1.131 10.620 7.568 1.00 97.25 103 PRO A O 1
ATOM 829 N N . PHE A 1 104 ? 1.522 8.433 7.830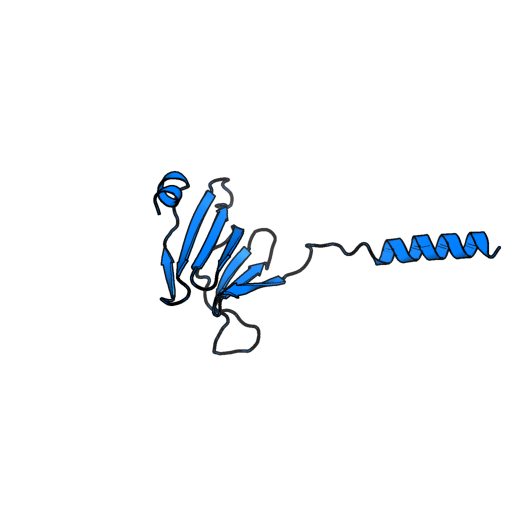 1.00 98.25 104 PHE A N 1
ATOM 830 C CA . PHE A 1 104 ? 2.009 8.524 9.208 1.00 98.25 104 PHE A CA 1
ATOM 831 C C . PHE A 1 104 ? 3.522 8.356 9.270 1.00 98.25 104 PHE A C 1
ATOM 833 O O . PHE A 1 104 ? 4.088 7.545 8.540 1.00 98.25 104 PHE A O 1
ATOM 840 N N . ILE A 1 105 ? 4.174 9.040 10.208 1.00 97.62 105 ILE A N 1
ATOM 841 C CA . ILE A 1 105 ? 5.503 8.632 10.680 1.00 97.62 105 ILE A CA 1
ATOM 842 C C . ILE A 1 105 ? 5.371 7.430 11.625 1.00 97.62 105 ILE A C 1
ATOM 844 O O . ILE A 1 105 ? 4.309 7.206 12.208 1.00 97.62 105 ILE A O 1
ATOM 848 N N . LEU A 1 106 ? 6.459 6.680 11.833 1.00 96.38 106 LEU A N 1
ATOM 849 C CA . LEU A 1 106 ? 6.445 5.451 12.642 1.00 96.38 106 LEU A CA 1
ATOM 850 C C . LEU A 1 106 ? 5.814 5.647 14.031 1.00 96.38 106 LEU A C 1
ATOM 852 O O . LEU A 1 106 ? 4.984 4.844 14.449 1.00 96.38 106 LEU A O 1
ATOM 856 N N . ASN A 1 107 ? 6.171 6.732 14.721 1.00 97.19 107 ASN A N 1
ATOM 857 C CA . ASN A 1 107 ? 5.686 7.002 16.075 1.00 97.19 107 ASN A CA 1
ATOM 858 C C . ASN A 1 107 ? 4.173 7.240 16.142 1.00 97.19 107 ASN A C 1
ATOM 860 O O . ASN A 1 107 ? 3.566 6.952 17.169 1.00 97.19 107 ASN A O 1
ATOM 864 N N . ASP A 1 108 ? 3.569 7.791 15.090 1.00 97.50 108 ASP A N 1
ATOM 865 C CA . ASP A 1 108 ? 2.125 8.034 15.052 1.00 97.50 108 ASP A CA 1
ATOM 866 C C . ASP A 1 108 ? 1.373 6.803 14.560 1.00 97.50 108 ASP A C 1
ATOM 868 O O . ASP A 1 108 ? 0.303 6.493 15.077 1.00 97.50 108 ASP A O 1
ATOM 872 N N . PHE A 1 109 ? 1.980 6.045 13.645 1.00 97.38 109 PHE A N 1
ATOM 873 C CA . PHE A 1 109 ? 1.460 4.761 13.197 1.00 97.38 109 PHE A CA 1
ATOM 874 C C . PHE A 1 109 ? 1.353 3.745 14.343 1.00 97.38 109 PHE A C 1
ATOM 876 O O . PHE A 1 109 ? 0.335 3.084 14.481 1.00 97.38 109 PHE A O 1
ATOM 883 N N . GLN A 1 110 ? 2.358 3.665 15.220 1.00 96.12 110 GLN A N 1
ATOM 884 C CA . GLN A 1 110 ? 2.354 2.749 16.372 1.00 96.12 110 GLN A CA 1
ATOM 885 C C . GLN A 1 110 ? 1.288 3.062 17.437 1.00 96.12 110 GLN A C 1
ATOM 887 O O . GLN A 1 110 ? 1.090 2.259 18.346 1.00 96.12 110 GLN A O 1
ATOM 892 N N . LYS A 1 111 ? 0.635 4.228 17.362 1.00 96.44 111 LYS A N 1
ATOM 893 C CA . LYS A 1 111 ? -0.449 4.628 18.275 1.00 96.44 111 LYS A CA 1
ATOM 894 C C . LYS A 1 111 ? -1.845 4.325 17.718 1.00 96.44 111 LYS A C 1
ATOM 896 O O . LYS A 1 111 ? -2.821 4.603 18.414 1.00 96.44 111 LYS A O 1
ATOM 901 N N . LYS A 1 112 ? -1.939 3.857 16.472 1.00 90.50 112 LYS A N 1
ATOM 902 C CA . LYS A 1 112 ? -3.184 3.399 15.845 1.00 90.50 112 LYS A CA 1
ATOM 903 C C . LYS A 1 112 ? -3.531 1.997 16.329 1.00 90.50 112 LYS A C 1
ATOM 905 O O . LYS A 1 112 ? -4.741 1.763 16.526 1.00 90.50 112 LYS A O 1
#